Protein AF-A0A3D2UC39-F1 (afdb_monomer)

Radius of gyration: 23.48 Å; Cα contacts (8 Å, |Δi|>4): 170; chains: 1; bounding box: 43×51×60 Å

Solvent-accessible surface area (backbone atoms only — not comparable to full-atom values): 7656 Å² total; per-residue (Å²): 136,84,87,82,89,77,79,84,75,79,83,81,78,81,88,72,82,77,59,76,76,61,55,64,61,58,67,71,71,64,72,98,78,73,83,86,87,74,86,73,73,78,72,70,65,68,90,78,73,69,60,67,48,57,65,63,16,68,43,77,59,98,49,37,42,38,34,10,21,13,49,34,103,86,34,43,18,35,28,37,40,28,41,58,50,100,92,42,73,46,82,60,47,80,45,68,60,97,84,59,37,66,64,64,40,41,19,53,50,56,49,75,55,94,95,46,73,50,100

Structure (mmCIF, N/CA/C/O backbone):
data_AF-A0A3D2UC39-F1
#
_entry.id   AF-A0A3D2UC39-F1
#
loop_
_atom_site.group_PDB
_atom_site.id
_atom_site.type_symbol
_atom_site.label_atom_id
_atom_site.label_alt_id
_atom_site.label_comp_id
_atom_site.label_asym_id
_atom_site.label_entity_id
_atom_site.label_seq_id
_atom_site.pdbx_PDB_ins_code
_atom_site.Cartn_x
_atom_site.Cartn_y
_atom_site.Cartn_z
_atom_site.occupancy
_atom_site.B_iso_or_equiv
_atom_site.auth_seq_id
_atom_site.auth_comp_id
_atom_site.auth_asym_id
_atom_site.auth_atom_id
_atom_site.pdbx_PDB_model_num
ATOM 1 N N . MET A 1 1 ? 25.772 39.608 -25.204 1.00 40.22 1 MET A N 1
ATOM 2 C CA . MET A 1 1 ? 25.986 38.415 -24.356 1.00 40.22 1 MET A CA 1
ATOM 3 C C . MET A 1 1 ? 26.323 38.925 -22.966 1.00 40.22 1 MET A C 1
ATOM 5 O O . MET A 1 1 ? 27.263 39.698 -22.859 1.00 40.22 1 MET A O 1
ATOM 9 N N . LYS A 1 2 ? 25.480 38.658 -21.961 1.00 43.91 2 LYS A N 1
ATOM 10 C CA . LYS A 1 2 ? 25.650 39.173 -20.593 1.00 43.91 2 LYS A CA 1
ATOM 11 C C . LYS A 1 2 ? 26.315 38.094 -19.739 1.00 43.91 2 LYS A C 1
ATOM 13 O O . LYS A 1 2 ? 25.837 36.965 -19.711 1.00 43.91 2 LYS A O 1
ATOM 18 N N . ASP A 1 3 ? 27.423 38.475 -19.123 1.00 39.75 3 ASP A N 1
ATOM 19 C CA . ASP A 1 3 ? 28.202 37.722 -18.144 1.00 39.75 3 ASP A CA 1
ATOM 20 C C . ASP A 1 3 ? 27.374 37.504 -16.859 1.00 39.75 3 ASP A C 1
ATOM 22 O O . ASP A 1 3 ? 26.773 38.447 -16.344 1.00 39.75 3 ASP A O 1
ATOM 26 N N . PHE A 1 4 ? 27.299 36.258 -16.381 1.00 49.31 4 PHE A N 1
ATOM 27 C CA . PHE A 1 4 ? 26.577 35.831 -15.171 1.00 49.31 4 PHE A CA 1
ATOM 28 C C . PHE A 1 4 ? 27.540 35.404 -14.049 1.00 49.31 4 PHE A C 1
ATOM 30 O O . PHE A 1 4 ? 27.220 34.546 -13.228 1.00 49.31 4 PHE A O 1
ATOM 37 N N . SER A 1 5 ? 28.729 35.996 -13.981 1.00 49.16 5 SER A N 1
ATOM 38 C CA . SER A 1 5 ? 29.759 35.600 -13.017 1.00 49.16 5 SER A CA 1
ATOM 39 C C . SER A 1 5 ? 29.753 36.447 -11.740 1.00 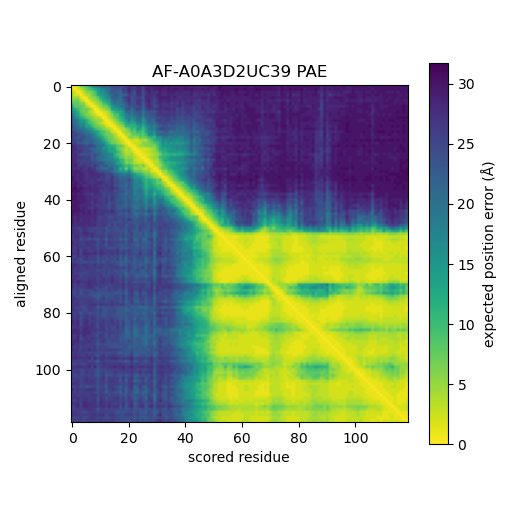49.16 5 SER A C 1
ATOM 41 O O . SER A 1 5 ? 30.796 36.959 -11.352 1.00 49.16 5 SER A O 1
ATOM 43 N N . THR A 1 6 ? 28.614 36.627 -11.054 1.00 50.53 6 THR A N 1
ATOM 44 C CA . THR A 1 6 ? 28.609 37.035 -9.626 1.00 50.53 6 THR A CA 1
ATOM 45 C C . THR A 1 6 ? 27.268 36.723 -8.940 1.00 50.53 6 THR A C 1
ATOM 47 O O . THR A 1 6 ? 26.427 37.597 -8.747 1.00 50.53 6 THR A O 1
ATOM 50 N N . LEU A 1 7 ? 27.045 35.468 -8.543 1.00 43.09 7 LEU A N 1
ATOM 51 C CA . LEU A 1 7 ? 26.010 35.132 -7.556 1.00 43.09 7 LEU A CA 1
ATOM 52 C C . LEU A 1 7 ? 26.656 35.127 -6.167 1.00 43.09 7 LEU A C 1
ATOM 54 O O . LEU A 1 7 ? 27.488 34.278 -5.856 1.00 43.09 7 LEU A O 1
ATOM 58 N N . CYS A 1 8 ? 26.295 36.115 -5.352 1.00 39.03 8 CYS A N 1
ATOM 59 C CA . CYS A 1 8 ? 26.702 36.221 -3.956 1.00 39.03 8 CYS A CA 1
ATOM 60 C C . CYS A 1 8 ? 26.090 35.049 -3.168 1.00 39.03 8 CYS A C 1
ATOM 62 O O . CYS A 1 8 ? 24.873 34.986 -2.994 1.00 39.03 8 CYS A O 1
ATOM 64 N N . LEU A 1 9 ? 26.916 34.091 -2.739 1.00 42.25 9 LEU A N 1
ATOM 65 C CA . LEU A 1 9 ? 26.492 33.017 -1.839 1.00 42.25 9 LEU A CA 1
ATOM 66 C C . LEU A 1 9 ? 26.191 33.616 -0.452 1.00 42.25 9 LEU A C 1
ATOM 68 O O . LEU A 1 9 ? 26.997 34.409 0.041 1.00 42.25 9 LEU A O 1
ATOM 72 N N . PRO A 1 10 ? 25.077 33.254 0.209 1.00 39.12 10 PRO A N 1
ATOM 73 C CA . PRO A 1 10 ? 24.825 33.701 1.573 1.00 39.12 10 PRO A CA 1
ATOM 74 C C . PRO A 1 10 ? 25.886 33.135 2.539 1.00 39.12 10 PRO A C 1
ATOM 76 O O . PRO A 1 10 ? 26.363 32.012 2.342 1.00 39.12 10 PRO A O 1
ATOM 79 N N . PRO A 1 11 ? 26.266 33.884 3.593 1.00 42.97 11 PRO A N 1
ATOM 80 C CA . PRO A 1 11 ? 27.271 33.448 4.555 1.00 42.97 11 PRO A CA 1
ATOM 81 C C . PRO A 1 11 ? 26.825 32.179 5.292 1.00 42.97 11 PRO A C 1
ATOM 83 O O . PRO A 1 11 ? 25.678 32.054 5.722 1.00 42.97 11 PRO A O 1
ATOM 86 N N . ALA A 1 12 ? 27.758 31.238 5.447 1.00 42.97 12 ALA A N 1
ATOM 87 C CA . ALA A 1 12 ? 27.536 29.981 6.147 1.00 42.97 12 ALA A CA 1
ATOM 88 C C . ALA A 1 12 ? 27.103 30.229 7.602 1.00 42.97 12 ALA A C 1
ATOM 90 O O . ALA A 1 12 ? 27.793 30.914 8.359 1.00 42.97 12 ALA A O 1
ATOM 91 N N . LEU A 1 13 ? 25.973 29.640 8.003 1.00 41.84 13 LEU A N 1
ATOM 92 C CA . LEU A 1 13 ? 25.528 29.650 9.396 1.00 41.84 13 LEU A CA 1
ATOM 93 C C . LEU A 1 13 ? 26.570 28.937 10.283 1.00 41.84 13 LEU A C 1
ATOM 95 O O . LEU A 1 13 ? 27.069 27.871 9.903 1.00 41.84 13 LEU A O 1
ATOM 99 N N . PRO A 1 14 ? 26.905 29.483 11.467 1.00 36.84 14 PRO A N 1
ATOM 100 C CA . PRO A 1 14 ? 27.855 28.850 12.370 1.00 36.84 14 PRO A CA 1
ATOM 101 C C . PRO A 1 14 ? 27.305 27.501 12.844 1.00 36.84 14 PRO A C 1
ATOM 103 O O . PRO A 1 14 ? 26.203 27.414 13.385 1.00 36.84 14 PRO A O 1
ATOM 106 N N . LYS A 1 15 ? 28.097 26.437 12.672 1.00 46.06 15 LYS A N 1
ATOM 107 C CA . LYS A 1 15 ? 27.793 25.099 13.192 1.00 46.06 15 LYS A CA 1
ATOM 108 C C . LYS A 1 15 ? 27.947 25.096 14.717 1.00 46.06 15 LYS A C 1
ATOM 110 O O . LYS A 1 15 ? 28.987 24.708 15.239 1.00 46.06 15 LYS A O 1
ATOM 115 N N . ARG A 1 16 ? 26.928 25.556 15.446 1.00 44.28 16 ARG A N 1
ATOM 116 C CA . ARG A 1 16 ? 26.792 25.260 16.878 1.00 44.28 16 ARG A CA 1
ATOM 117 C C . ARG A 1 16 ? 26.117 23.902 17.014 1.00 44.28 16 ARG A C 1
ATOM 119 O O . ARG A 1 16 ? 24.907 23.788 16.852 1.00 44.28 16 ARG A O 1
ATOM 126 N N . THR A 1 17 ? 26.913 22.880 17.299 1.00 45.16 17 THR A N 1
ATOM 127 C CA . THR A 1 17 ? 26.419 21.582 17.760 1.00 45.16 17 THR A CA 1
ATOM 128 C C . THR A 1 17 ? 25.700 21.808 19.090 1.00 45.16 17 THR A C 1
ATOM 130 O O . THR A 1 17 ? 26.333 22.122 20.098 1.00 45.16 17 THR A O 1
ATOM 133 N N . LEU A 1 18 ? 24.369 21.746 19.084 1.00 37.59 18 LEU A N 1
ATOM 134 C CA . LEU A 1 18 ? 23.562 21.854 20.295 1.00 37.59 18 LEU A CA 1
ATOM 135 C C . LEU A 1 18 ? 23.646 20.520 21.043 1.00 37.59 18 LEU A C 1
ATOM 137 O O . LEU A 1 18 ? 22.933 19.572 20.730 1.00 37.59 18 LEU A O 1
ATOM 141 N N . GLU A 1 19 ? 24.537 20.439 22.027 1.00 41.34 19 GLU A N 1
ATOM 142 C CA . GLU A 1 19 ? 24.549 19.334 22.985 1.00 41.34 19 GLU A CA 1
ATOM 143 C C . GLU A 1 19 ? 23.238 19.349 23.788 1.00 41.34 19 GLU A C 1
ATOM 145 O O . GLU A 1 19 ? 22.948 20.291 24.531 1.00 41.34 19 GLU A O 1
ATOM 150 N N . MET A 1 20 ? 22.447 18.278 23.661 1.00 45.16 20 MET A N 1
ATOM 151 C CA . MET A 1 20 ? 21.091 18.128 24.222 1.00 45.16 20 MET A CA 1
ATOM 152 C C . MET A 1 20 ? 21.025 18.300 25.754 1.00 45.16 20 MET A C 1
ATOM 154 O O . MET A 1 20 ? 19.960 18.519 26.326 1.00 45.16 20 MET A O 1
ATOM 158 N N . LYS A 1 21 ? 22.177 18.235 26.431 1.00 46.47 21 LYS A N 1
ATOM 159 C CA . LYS A 1 21 ? 22.323 18.391 27.884 1.00 46.47 21 LYS A CA 1
ATOM 160 C C . LYS A 1 21 ? 22.241 19.849 28.354 1.00 46.47 21 LYS A C 1
ATOM 162 O O . LYS A 1 21 ? 21.779 20.081 29.467 1.00 46.47 21 LYS A O 1
ATOM 167 N N . ASN A 1 22 ? 22.601 20.820 27.510 1.00 45.16 22 ASN A N 1
ATOM 168 C CA . ASN A 1 22 ? 22.537 22.249 27.856 1.00 45.16 22 ASN A CA 1
ATOM 169 C C . ASN A 1 22 ? 21.154 22.872 27.608 1.00 45.16 22 ASN A C 1
ATOM 171 O O . ASN A 1 22 ? 20.868 23.963 28.096 1.00 45.16 22 ASN A O 1
ATOM 175 N N . LEU A 1 23 ? 20.267 22.170 26.897 1.00 47.09 23 LEU A N 1
ATOM 176 C CA . LEU A 1 23 ? 18.921 22.662 26.597 1.00 47.09 23 LEU A CA 1
ATOM 177 C C . LEU A 1 23 ? 18.038 22.719 27.858 1.00 47.09 23 LEU A C 1
ATOM 179 O O . LEU A 1 23 ? 17.277 23.660 28.063 1.00 47.09 23 LEU A O 1
ATOM 183 N N . PHE A 1 24 ? 18.173 21.729 28.746 1.00 51.94 24 PHE A N 1
ATOM 184 C CA . PHE A 1 24 ? 17.363 21.631 29.965 1.00 51.94 24 PHE A CA 1
ATOM 185 C C . PHE A 1 24 ? 17.768 22.632 31.054 1.00 51.94 24 PHE A C 1
ATOM 187 O O . PHE A 1 24 ? 16.942 22.970 31.904 1.00 51.94 24 PHE A O 1
ATOM 194 N N . SER A 1 25 ? 19.020 23.104 31.057 1.00 46.53 25 SER A N 1
ATOM 195 C CA . SER A 1 25 ? 19.480 24.124 32.007 1.00 46.53 25 SER A CA 1
ATOM 196 C C . SER A 1 25 ? 18.960 25.515 31.660 1.00 46.53 25 SER A C 1
ATOM 198 O O . SER A 1 25 ? 18.609 26.257 32.573 1.00 46.53 25 SER A O 1
ATOM 200 N N . GLU A 1 26 ? 18.831 25.850 30.373 1.00 44.28 26 GLU A N 1
ATOM 201 C CA . GLU A 1 26 ? 18.294 27.152 29.956 1.00 44.28 26 GLU A CA 1
ATOM 202 C C . GLU A 1 26 ? 16.779 27.261 30.187 1.00 44.28 26 GLU A C 1
ATOM 204 O O . GLU A 1 26 ? 16.297 28.310 30.609 1.00 44.28 26 GLU A O 1
ATOM 209 N N . LEU A 1 27 ? 16.032 26.156 30.059 1.00 47.56 27 LEU A N 1
ATOM 210 C CA . LEU A 1 27 ? 14.588 26.120 30.336 1.00 47.56 27 LEU A CA 1
ATOM 211 C C . LEU A 1 27 ? 14.220 26.422 31.800 1.00 47.56 27 LEU A C 1
ATOM 213 O O . LEU A 1 27 ? 13.114 26.884 32.075 1.00 47.56 27 LEU A O 1
ATOM 217 N N . LYS A 1 28 ? 15.131 26.188 32.752 1.00 48.09 28 LYS A N 1
ATOM 218 C CA . LYS A 1 28 ? 14.881 26.434 34.185 1.00 48.09 28 LYS A CA 1
ATOM 219 C C . LYS A 1 28 ? 14.999 27.909 34.584 1.00 48.09 28 LYS A C 1
ATOM 221 O O . LYS A 1 28 ? 14.520 28.269 35.657 1.00 48.09 28 LYS A O 1
ATOM 226 N N . SER A 1 29 ? 15.613 28.746 33.745 1.00 51.56 29 SER A N 1
ATOM 227 C CA . SER A 1 29 ? 15.876 30.162 34.036 1.00 51.56 29 SER A CA 1
ATOM 228 C C . SER A 1 29 ? 14.765 31.122 33.600 1.00 51.56 29 SER A C 1
ATOM 230 O O . SER A 1 29 ? 14.873 32.318 33.867 1.00 51.56 29 SER A O 1
ATOM 232 N N . TYR A 1 30 ? 13.687 30.645 32.971 1.00 49.12 30 TYR A N 1
ATOM 233 C CA . TYR A 1 30 ? 12.584 31.515 32.560 1.00 49.12 30 TYR A CA 1
ATOM 234 C C . TYR A 1 30 ? 11.625 31.788 33.739 1.00 49.12 30 TYR A C 1
ATOM 236 O O . TYR A 1 30 ? 11.014 30.853 34.267 1.00 49.12 30 TYR A O 1
ATOM 244 N N . PRO A 1 31 ? 11.484 33.050 34.199 1.00 41.25 31 PRO A N 1
ATOM 245 C CA . PRO A 1 31 ? 10.630 33.389 35.332 1.00 41.25 31 PRO A CA 1
ATOM 246 C C . PRO A 1 31 ? 9.149 33.150 35.003 1.00 41.25 31 PRO A C 1
ATOM 248 O O . PRO A 1 31 ? 8.687 33.395 33.892 1.00 41.25 31 PRO A O 1
ATOM 251 N N . ARG A 1 32 ? 8.409 32.678 36.012 1.00 50.31 32 ARG A N 1
ATOM 252 C CA . ARG A 1 32 ? 7.046 32.100 35.991 1.00 50.31 32 ARG A CA 1
ATOM 253 C C . ARG A 1 32 ? 5.894 33.030 35.536 1.00 50.31 32 ARG A C 1
ATOM 255 O O . ARG A 1 32 ? 4.760 32.816 35.949 1.00 50.31 32 ARG A O 1
ATOM 262 N N . ALA A 1 33 ? 6.143 34.057 34.724 1.00 41.53 33 ALA A N 1
ATOM 263 C CA . ALA A 1 33 ? 5.180 35.126 34.432 1.00 41.53 33 ALA A CA 1
ATOM 264 C C . ALA A 1 33 ? 4.949 35.422 32.933 1.00 41.53 33 ALA A C 1
ATOM 266 O O . ALA A 1 33 ? 4.456 36.491 32.592 1.00 41.53 33 ALA A O 1
ATOM 267 N N . LEU A 1 34 ? 5.244 34.477 32.035 1.00 45.66 34 LEU A N 1
ATOM 268 C CA . LEU A 1 34 ? 4.736 34.483 30.656 1.00 45.66 34 LEU A CA 1
ATOM 269 C C . LEU A 1 34 ? 4.014 33.159 30.404 1.00 45.66 34 LEU A C 1
ATOM 271 O O . LEU A 1 34 ? 4.593 32.166 29.970 1.00 45.66 34 LEU A O 1
ATOM 275 N N . GLY A 1 35 ? 2.736 33.141 30.777 1.00 43.12 35 GLY A N 1
ATOM 276 C CA . GLY A 1 35 ? 1.838 32.024 30.530 1.00 43.12 35 GLY A CA 1
ATOM 277 C C . GLY A 1 35 ? 1.664 31.781 29.031 1.00 43.12 35 GLY A C 1
ATOM 278 O O . GLY A 1 35 ? 1.231 32.663 28.301 1.00 43.12 35 GLY A O 1
ATOM 279 N N . ILE A 1 36 ? 1.986 30.555 28.618 1.00 47.88 36 ILE A N 1
ATOM 280 C CA . ILE A 1 36 ? 1.449 29.857 27.443 1.00 47.88 36 ILE A CA 1
ATOM 281 C C . ILE A 1 36 ? 1.597 30.626 26.116 1.00 47.88 36 ILE A C 1
ATOM 283 O O . ILE A 1 36 ? 0.623 31.012 25.480 1.00 47.88 36 ILE A O 1
ATOM 287 N N . SER A 1 37 ? 2.832 30.763 25.634 1.00 53.44 37 SER A N 1
ATOM 288 C CA . SER A 1 37 ? 3.094 30.935 24.200 1.00 53.44 37 SER A CA 1
ATOM 289 C C . SER A 1 37 ? 4.202 29.979 23.776 1.00 53.44 37 SER A C 1
ATOM 291 O O . SER A 1 37 ? 5.373 30.340 23.755 1.00 53.44 37 SER A O 1
ATOM 293 N N . ALA A 1 38 ? 3.813 28.717 23.582 1.00 45.06 38 ALA A N 1
ATOM 294 C CA . ALA A 1 38 ? 4.469 27.697 22.757 1.00 45.06 38 ALA A CA 1
ATOM 295 C C . ALA A 1 38 ? 3.811 26.332 23.030 1.00 45.06 38 ALA A C 1
ATOM 297 O O . ALA A 1 38 ? 4.477 25.365 23.388 1.00 45.06 38 ALA A O 1
ATOM 298 N N . ILE A 1 39 ? 2.493 26.215 22.827 1.00 48.00 39 ILE A N 1
ATOM 299 C CA . ILE A 1 39 ? 1.995 24.935 22.314 1.00 48.00 39 ILE A CA 1
ATOM 300 C C . ILE A 1 39 ? 2.337 24.975 20.827 1.00 48.00 39 ILE A C 1
ATOM 302 O O . ILE A 1 39 ? 1.528 25.347 19.982 1.00 48.00 39 ILE A O 1
ATOM 306 N N . ALA A 1 40 ? 3.596 24.669 20.521 1.00 43.97 40 ALA A N 1
ATOM 307 C CA . ALA A 1 40 ? 3.940 24.149 19.217 1.00 43.97 40 ALA A CA 1
ATOM 308 C C . ALA A 1 40 ? 3.231 22.794 19.136 1.00 43.97 40 ALA A C 1
ATOM 310 O O . ALA A 1 40 ? 3.771 21.773 19.556 1.00 43.97 40 ALA A O 1
ATOM 311 N N . LEU A 1 41 ? 1.970 22.802 18.691 1.00 42.50 41 LEU A N 1
ATOM 312 C CA . LEU A 1 41 ? 1.340 21.606 18.157 1.00 42.50 41 LEU A CA 1
ATOM 313 C C . LEU A 1 41 ? 2.270 21.161 17.039 1.00 42.50 41 LEU A C 1
ATOM 315 O O . LEU A 1 41 ? 2.360 21.809 15.997 1.00 42.50 41 LEU A O 1
ATOM 319 N N . ILE A 1 42 ? 3.022 20.102 17.314 1.00 49.94 42 ILE A N 1
ATOM 320 C CA . ILE A 1 42 ? 3.785 19.358 16.332 1.00 49.94 42 ILE A CA 1
ATOM 321 C C . ILE A 1 42 ? 2.739 18.743 15.396 1.00 49.94 42 ILE A C 1
ATOM 323 O O . ILE A 1 42 ? 2.433 17.561 15.463 1.00 49.94 42 ILE A O 1
ATOM 327 N N . PHE A 1 43 ? 2.171 19.544 14.497 1.00 48.00 43 PHE A N 1
ATOM 328 C CA . PHE A 1 43 ? 1.941 19.043 13.161 1.00 48.00 43 PHE A CA 1
ATOM 329 C C . PHE A 1 43 ? 3.346 18.919 12.595 1.00 48.00 43 PHE A C 1
ATOM 331 O O . PHE A 1 43 ? 3.871 19.846 11.980 1.00 48.00 43 PHE A O 1
ATOM 338 N N . ALA A 1 44 ? 3.997 17.788 12.871 1.00 41.44 44 ALA A N 1
ATOM 339 C CA . ALA A 1 44 ? 4.959 17.287 11.921 1.00 41.44 44 ALA A CA 1
ATOM 340 C C . ALA A 1 44 ? 4.144 17.169 10.635 1.00 41.44 44 ALA A C 1
ATOM 342 O O . ALA A 1 44 ? 3.406 16.207 10.446 1.00 41.44 44 ALA A O 1
ATOM 343 N N . THR A 1 45 ? 4.173 18.199 9.789 1.00 48.03 45 THR A N 1
ATOM 344 C CA . THR A 1 45 ? 3.906 17.963 8.384 1.00 48.03 45 THR A CA 1
ATOM 345 C C . THR A 1 45 ? 4.890 16.855 8.049 1.00 48.03 45 THR A C 1
ATOM 347 O O . THR A 1 45 ? 6.085 17.029 8.322 1.00 48.03 45 THR A O 1
ATOM 350 N N . PRO A 1 46 ? 4.454 15.667 7.602 1.00 51.28 46 PRO A N 1
ATOM 351 C CA . PRO A 1 46 ? 5.429 14.718 7.121 1.00 51.28 46 PRO A CA 1
ATOM 352 C C . PRO A 1 46 ? 6.023 15.362 5.866 1.00 51.28 46 PRO A C 1
ATOM 354 O O . PRO A 1 46 ? 5.498 15.230 4.766 1.00 51.28 46 PRO A O 1
ATOM 357 N N . LEU A 1 47 ? 7.109 16.121 6.043 1.00 46.12 47 LEU A N 1
ATOM 358 C CA . LEU A 1 47 ? 7.817 16.874 5.007 1.00 46.12 47 LEU A CA 1
ATOM 359 C C . LEU A 1 47 ? 8.575 15.926 4.055 1.00 46.12 47 LEU A C 1
ATOM 361 O O . LEU A 1 47 ? 9.418 16.351 3.276 1.00 46.12 47 LEU A 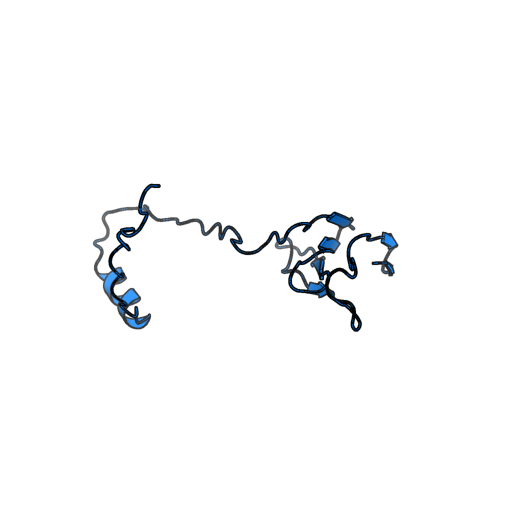O 1
ATOM 365 N N . THR A 1 48 ? 8.270 14.630 4.115 1.00 51.53 48 THR A N 1
ATOM 366 C CA . THR A 1 48 ? 8.878 13.559 3.328 1.00 51.53 48 THR A CA 1
ATOM 367 C C . THR A 1 48 ? 7.862 12.594 2.704 1.00 51.53 48 THR A C 1
ATOM 369 O O . THR A 1 48 ? 8.288 11.670 2.024 1.00 51.53 48 THR A O 1
ATOM 372 N N . ALA A 1 49 ? 6.543 12.760 2.892 1.00 45.69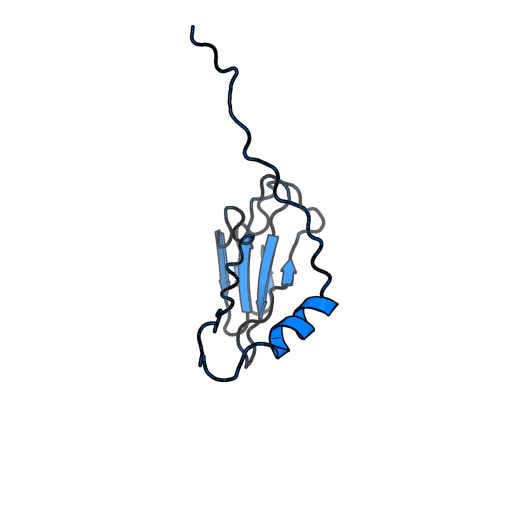 49 ALA A N 1
ATOM 373 C CA . ALA A 1 49 ? 5.575 11.704 2.557 1.00 45.69 49 ALA A CA 1
ATOM 374 C C . ALA A 1 49 ? 4.397 12.176 1.696 1.00 45.69 49 ALA A C 1
ATOM 376 O O . ALA A 1 49 ? 3.257 12.139 2.139 1.00 45.69 49 ALA A O 1
ATOM 377 N N . GLN A 1 50 ? 4.674 12.592 0.463 1.00 52.38 50 GLN A N 1
ATOM 378 C CA . GLN A 1 50 ? 3.944 12.102 -0.711 1.00 52.38 50 GLN A CA 1
ATOM 379 C C . GLN A 1 50 ? 4.961 12.113 -1.853 1.00 52.38 50 GLN A C 1
ATOM 381 O O . GLN A 1 50 ? 5.032 13.066 -2.628 1.00 52.38 50 GLN A O 1
ATOM 386 N N . GLU A 1 51 ? 5.799 11.073 -1.928 1.00 60.34 51 GLU A N 1
ATOM 387 C CA . GLU A 1 51 ? 6.416 10.731 -3.213 1.00 60.34 51 GLU A CA 1
ATOM 388 C C . GLU A 1 51 ? 5.287 10.724 -4.266 1.00 60.34 51 GLU A C 1
ATOM 390 O O . GLU A 1 51 ? 4.153 10.331 -3.948 1.00 60.34 51 GLU A O 1
ATOM 395 N N . PRO A 1 52 ? 5.527 11.232 -5.484 1.00 70.38 52 PRO A N 1
ATOM 396 C CA . PRO A 1 52 ? 4.485 11.349 -6.494 1.00 70.38 52 PRO A 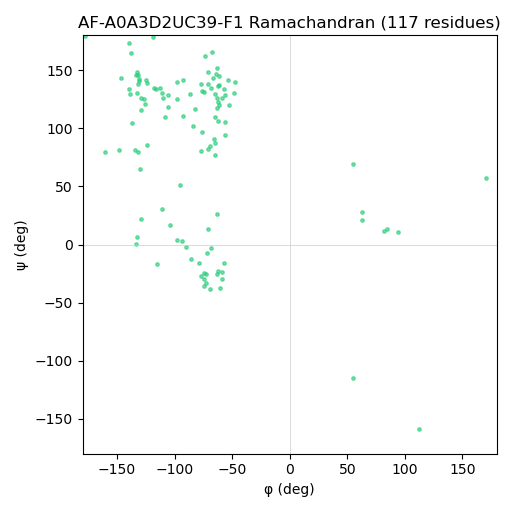CA 1
ATOM 397 C C . PRO A 1 52 ? 3.724 10.022 -6.614 1.00 70.38 52 PRO A C 1
ATOM 399 O O . PRO A 1 52 ? 4.334 8.970 -6.769 1.00 70.38 52 PRO A O 1
ATOM 402 N N . ASN A 1 53 ? 2.388 10.081 -6.570 1.00 82.81 53 ASN A N 1
ATOM 403 C CA . ASN A 1 53 ? 1.463 8.938 -6.656 1.00 82.81 53 ASN A CA 1
ATOM 404 C C . ASN A 1 53 ? 1.151 8.166 -5.358 1.00 82.81 53 ASN A C 1
ATOM 406 O O . ASN A 1 53 ? 0.526 7.110 -5.455 1.00 82.81 53 ASN A O 1
ATOM 410 N N . PHE A 1 54 ? 1.477 8.664 -4.161 1.00 89.50 54 PHE A N 1
ATOM 411 C CA . PHE A 1 54 ? 0.813 8.149 -2.952 1.00 89.50 54 PHE A CA 1
ATOM 412 C C . PHE A 1 54 ? -0.711 8.319 -3.074 1.00 89.50 54 PHE A C 1
ATOM 414 O O . PHE A 1 54 ? -1.189 9.375 -3.491 1.00 89.50 54 PHE A O 1
ATOM 421 N N . GLY A 1 55 ? -1.488 7.286 -2.742 1.00 92.12 55 GLY A N 1
ATOM 422 C CA . GLY A 1 55 ? -2.945 7.331 -2.916 1.00 92.12 55 GLY A CA 1
ATOM 423 C C . GLY A 1 55 ? -3.416 7.024 -4.336 1.00 92.12 55 GLY A C 1
ATOM 424 O O . GLY A 1 55 ? -4.587 7.238 -4.640 1.00 92.12 55 GLY A O 1
ATOM 425 N N . ARG A 1 56 ? -2.541 6.516 -5.217 1.00 92.88 56 ARG A N 1
ATOM 426 C CA . ARG A 1 56 ? -2.920 6.125 -6.587 1.00 92.88 56 ARG A CA 1
ATOM 427 C C . ARG A 1 56 ? -3.982 5.029 -6.608 1.00 92.88 56 ARG A C 1
ATOM 429 O O . ARG A 1 56 ? -4.850 5.044 -7.476 1.00 92.88 56 ARG A O 1
ATOM 436 N N . ALA A 1 57 ? -3.884 4.098 -5.667 1.00 94.81 57 ALA A N 1
ATOM 437 C CA . ALA A 1 57 ? -4.872 3.068 -5.397 1.00 94.81 57 ALA A CA 1
ATOM 438 C C . ALA A 1 57 ? -5.167 3.055 -3.898 1.00 94.81 57 ALA A C 1
ATOM 440 O O . ALA A 1 57 ? -4.262 3.260 -3.086 1.00 94.81 57 ALA A O 1
ATOM 441 N N . VAL A 1 58 ? -6.428 2.826 -3.539 1.00 95.75 58 VAL A N 1
ATOM 442 C CA . VAL A 1 58 ? -6.870 2.726 -2.147 1.00 95.75 58 VAL A CA 1
ATOM 443 C C . VAL A 1 58 ? -7.880 1.590 -2.036 1.00 95.75 58 VAL A C 1
ATOM 445 O O . VAL A 1 58 ? -8.801 1.507 -2.847 1.00 95.75 58 VAL A O 1
ATOM 448 N N . ALA A 1 59 ? -7.720 0.742 -1.025 1.00 96.19 59 ALA A N 1
ATOM 449 C CA . ALA A 1 59 ? -8.697 -0.266 -0.625 1.00 96.19 59 ALA A CA 1
ATOM 450 C C . ALA A 1 59 ? -8.877 -0.218 0.896 1.00 96.19 59 ALA A C 1
ATOM 452 O O . ALA A 1 59 ? -7.932 0.091 1.622 1.00 96.19 59 ALA A O 1
ATOM 453 N N . MET A 1 60 ? -10.088 -0.485 1.388 1.00 94.19 60 MET A N 1
ATOM 454 C CA . MET A 1 60 ? -10.407 -0.303 2.804 1.00 94.19 60 MET A CA 1
ATOM 455 C C . MET A 1 60 ? -11.418 -1.334 3.316 1.00 94.19 60 MET A C 1
ATOM 457 O O . MET A 1 60 ? -12.377 -1.676 2.626 1.00 94.19 60 MET A O 1
ATOM 461 N N . THR A 1 61 ? -11.221 -1.767 4.560 1.00 91.88 61 THR A N 1
ATOM 462 C CA . THR A 1 61 ? -12.181 -2.486 5.413 1.00 91.88 61 THR A CA 1
ATOM 463 C C . THR A 1 61 ? -12.457 -1.644 6.671 1.00 91.88 61 THR A C 1
ATOM 465 O O . THR A 1 61 ? -11.856 -0.584 6.852 1.00 91.88 61 THR A O 1
ATOM 468 N N . PRO A 1 62 ? -13.333 -2.082 7.594 1.00 91.06 62 PRO A N 1
ATOM 469 C CA . PRO A 1 62 ? -13.488 -1.407 8.884 1.00 91.06 62 PRO A CA 1
ATOM 470 C C . PRO A 1 62 ? -12.200 -1.336 9.719 1.00 91.06 62 PRO A C 1
ATOM 472 O O . PRO A 1 62 ? -12.095 -0.477 10.592 1.00 91.06 62 PRO A O 1
ATOM 475 N N . THR A 1 63 ? -11.247 -2.243 9.486 1.00 93.31 63 THR A N 1
ATOM 476 C CA . THR A 1 63 ? -10.019 -2.366 10.281 1.00 93.31 63 THR A CA 1
ATOM 477 C C . THR A 1 63 ? -8.751 -2.057 9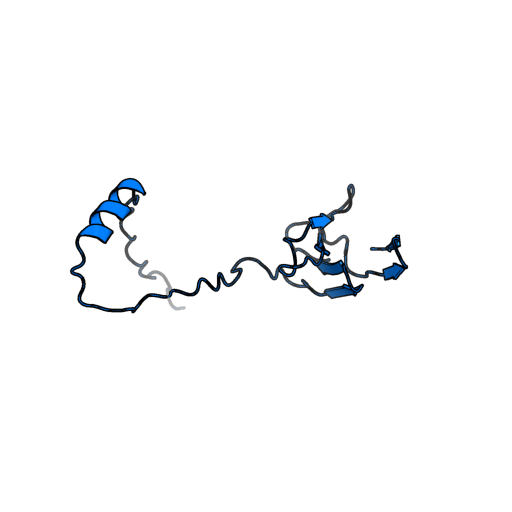.509 1.00 93.31 63 THR A C 1
ATOM 479 O O . THR A 1 63 ? -7.737 -1.799 10.146 1.00 93.31 63 THR A O 1
ATOM 482 N N . ASP A 1 64 ? -8.787 -2.050 8.180 1.00 94.31 64 ASP A N 1
ATOM 483 C CA . ASP A 1 64 ? -7.592 -1.963 7.347 1.00 94.31 64 ASP A CA 1
ATOM 484 C C . ASP A 1 64 ? -7.755 -0.897 6.270 1.00 94.31 64 ASP A C 1
ATOM 486 O O . ASP A 1 64 ? -8.804 -0.780 5.638 1.00 94.31 64 ASP A O 1
ATOM 490 N N . LEU A 1 65 ? -6.697 -0.128 6.046 1.00 95.44 65 LEU A N 1
ATOM 491 C CA . LEU A 1 65 ? -6.602 0.867 4.987 1.00 95.44 65 LEU A CA 1
ATOM 492 C C . LEU A 1 65 ? -5.308 0.620 4.223 1.00 95.44 65 LEU A C 1
ATOM 494 O O . LEU A 1 65 ? -4.214 0.747 4.766 1.00 95.44 65 LEU A O 1
ATOM 498 N N . ILE A 1 66 ? -5.447 0.270 2.952 1.00 96.81 66 ILE A N 1
ATOM 499 C CA . ILE A 1 66 ? -4.335 -0.054 2.070 1.00 96.81 66 ILE A CA 1
ATOM 500 C C . ILE A 1 66 ? -4.200 1.062 1.043 1.00 96.81 66 ILE A C 1
ATOM 502 O O . ILE A 1 66 ? -5.167 1.398 0.358 1.00 96.81 66 ILE A O 1
ATOM 506 N N . ILE A 1 67 ? -3.006 1.638 0.933 1.00 96.00 67 ILE A N 1
ATOM 507 C CA . ILE A 1 67 ? -2.714 2.760 0.043 1.00 96.00 67 ILE A CA 1
ATOM 508 C C . ILE A 1 67 ? -1.515 2.424 -0.839 1.00 96.00 67 ILE A C 1
ATOM 510 O O . ILE A 1 67 ? -0.439 2.100 -0.347 1.00 96.00 67 ILE A O 1
ATOM 514 N N . GLY A 1 68 ? -1.693 2.531 -2.150 1.00 93.81 68 GLY A N 1
ATOM 515 C CA . GLY A 1 68 ? -0.658 2.268 -3.141 1.00 93.81 68 GLY A CA 1
ATOM 516 C C . GLY A 1 68 ? 0.127 3.511 -3.555 1.00 93.81 68 GLY A C 1
ATOM 517 O O . GLY A 1 68 ? -0.444 4.593 -3.731 1.00 93.81 68 GLY A O 1
ATOM 518 N N . GLN A 1 69 ? 1.432 3.324 -3.754 1.00 91.94 69 GLN A N 1
ATOM 519 C CA . GLN A 1 69 ? 2.380 4.288 -4.311 1.00 91.94 69 GLN A CA 1
ATOM 520 C C . GLN A 1 69 ? 3.263 3.587 -5.364 1.00 91.94 69 GLN A C 1
ATOM 522 O O . GLN A 1 69 ? 4.391 3.193 -5.068 1.00 91.94 69 GLN A O 1
ATOM 527 N N . PRO A 1 70 ? 2.768 3.416 -6.601 1.00 88.75 70 PRO A N 1
ATOM 528 C CA . PRO A 1 70 ? 3.413 2.562 -7.600 1.00 88.75 70 PRO A CA 1
ATOM 529 C C . PRO A 1 70 ? 4.698 3.081 -8.216 1.00 88.75 70 PRO A C 1
ATOM 531 O O . PRO A 1 70 ? 5.494 2.298 -8.723 1.00 88.75 70 PRO A O 1
ATOM 534 N N . VAL A 1 71 ? 4.889 4.398 -8.239 1.00 77.56 71 VAL A N 1
ATOM 535 C CA . VAL A 1 71 ? 5.952 4.996 -9.042 1.00 77.56 71 VAL A CA 1
ATOM 536 C C . VAL A 1 71 ? 6.821 5.871 -8.175 1.00 77.56 71 VAL A C 1
ATOM 538 O O . VAL A 1 71 ? 6.383 6.875 -7.625 1.00 77.56 71 VAL A O 1
ATOM 541 N N . ASN A 1 72 ? 8.088 5.501 -8.151 1.00 68.19 72 ASN A N 1
ATOM 542 C CA . ASN A 1 72 ? 9.173 6.239 -7.556 1.00 68.19 72 ASN A CA 1
ATOM 543 C C . ASN A 1 72 ? 10.273 6.336 -8.632 1.00 68.19 72 ASN A C 1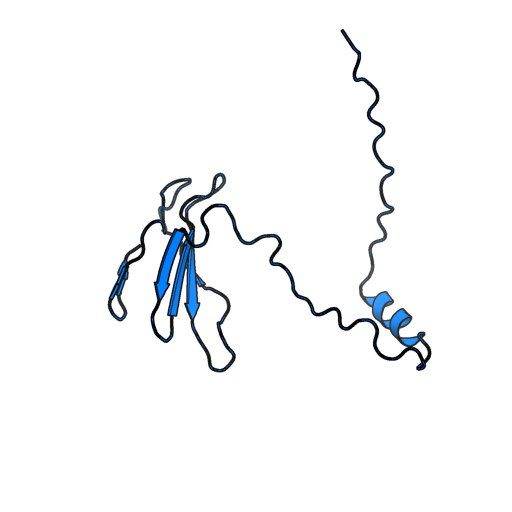
ATOM 545 O O . ASN A 1 72 ? 10.705 5.333 -9.202 1.00 68.19 72 ASN A O 1
ATOM 549 N N . TRP A 1 73 ? 10.744 7.546 -8.952 1.00 70.81 73 TRP A N 1
ATOM 550 C CA . TRP A 1 73 ? 11.833 7.732 -9.930 1.00 70.81 73 TRP A CA 1
ATOM 551 C C . TRP A 1 73 ? 13.189 7.209 -9.449 1.00 70.81 73 TRP A C 1
ATOM 553 O O . TRP A 1 73 ? 14.153 7.235 -10.209 1.00 70.81 73 TRP A O 1
ATOM 563 N N . TYR A 1 74 ? 13.271 6.716 -8.230 1.00 73.62 74 TYR A N 1
ATOM 564 C CA . TYR A 1 74 ? 14.470 6.317 -7.512 1.00 73.62 74 TYR A CA 1
ATOM 565 C C . TYR A 1 74 ? 14.322 4.933 -6.852 1.00 73.62 74 TYR A C 1
ATOM 567 O O . TYR A 1 74 ? 15.233 4.509 -6.147 1.00 73.62 74 TYR A O 1
ATOM 575 N N . GLY A 1 75 ? 13.224 4.203 -7.090 1.00 79.50 75 GLY A N 1
ATOM 576 C CA . GLY A 1 75 ? 12.978 2.918 -6.436 1.00 79.50 75 GLY A CA 1
ATOM 577 C C . GLY A 1 75 ? 11.692 2.214 -6.881 1.00 79.50 75 GLY A C 1
ATOM 578 O O . GLY A 1 75 ? 10.985 2.723 -7.754 1.00 79.50 75 GLY A O 1
ATOM 579 N N . PRO A 1 76 ? 11.424 1.024 -6.321 1.00 85.94 76 PRO A N 1
ATOM 580 C CA . PRO A 1 76 ? 10.212 0.263 -6.600 1.00 85.94 76 PRO A CA 1
ATOM 581 C C . PRO A 1 76 ? 8.955 0.947 -6.061 1.00 85.94 76 PRO A C 1
ATOM 583 O O . PRO A 1 76 ? 9.037 1.872 -5.241 1.00 85.94 76 PRO A O 1
ATOM 586 N N . GLY A 1 77 ? 7.798 0.473 -6.522 1.00 89.38 77 GLY A N 1
ATOM 587 C CA . GLY A 1 77 ? 6.525 0.810 -5.904 1.00 89.38 77 GLY A CA 1
ATOM 588 C C . GLY A 1 77 ? 6.428 0.301 -4.461 1.00 89.38 77 GLY A C 1
ATOM 589 O O . GLY A 1 77 ? 7.041 -0.702 -4.086 1.00 89.38 77 GLY A O 1
ATOM 590 N N . THR A 1 78 ? 5.638 0.998 -3.648 1.00 90.50 78 THR A N 1
ATOM 591 C CA . THR A 1 78 ? 5.396 0.657 -2.240 1.00 90.50 78 THR A CA 1
ATOM 592 C C . THR A 1 78 ? 3.901 0.668 -1.959 1.00 90.50 78 THR A C 1
ATOM 594 O O . THR A 1 78 ? 3.179 1.556 -2.415 1.00 90.50 78 THR A O 1
ATOM 597 N N . VAL A 1 79 ? 3.431 -0.284 -1.156 1.00 93.69 79 VAL A N 1
ATOM 598 C CA . VAL A 1 79 ? 2.073 -0.275 -0.603 1.00 93.69 79 VAL A CA 1
ATOM 599 C C . VAL A 1 79 ? 2.135 -0.075 0.908 1.00 93.69 79 VAL A C 1
ATOM 601 O O . VAL A 1 79 ? 2.943 -0.688 1.598 1.00 93.69 79 VAL A O 1
ATOM 604 N N . TYR A 1 80 ? 1.279 0.800 1.419 1.00 94.69 80 TYR A N 1
ATOM 605 C CA . TYR A 1 80 ? 1.169 1.160 2.824 1.00 94.69 80 TYR A CA 1
ATOM 606 C C . TYR A 1 80 ? -0.086 0.504 3.393 1.00 94.69 80 TYR A C 1
ATOM 608 O O . TYR A 1 80 ? -1.189 0.796 2.937 1.00 94.69 80 TYR A O 1
ATOM 616 N N . ALA A 1 81 ? 0.076 -0.371 4.380 1.00 95.56 81 ALA A N 1
ATOM 617 C CA . ALA A 1 81 ? -1.019 -1.049 5.060 1.00 95.56 81 ALA A CA 1
ATOM 618 C C . ALA A 1 81 ? -1.174 -0.495 6.479 1.00 95.56 81 ALA A C 1
ATOM 620 O O . ALA A 1 81 ? -0.329 -0.719 7.345 1.00 95.56 81 ALA A O 1
ATOM 621 N N . TYR A 1 82 ? -2.252 0.243 6.706 1.00 95.56 82 TYR A N 1
ATOM 622 C CA . TYR A 1 82 ? -2.630 0.777 8.006 1.00 95.56 82 TYR A CA 1
ATOM 623 C C . TYR A 1 82 ? -3.667 -0.134 8.651 1.00 95.56 82 TYR A C 1
ATOM 625 O O . TYR A 1 82 ? -4.617 -0.553 7.992 1.00 95.56 82 TYR A O 1
ATOM 633 N N . SER A 1 83 ? -3.535 -0.352 9.957 1.00 95.19 83 SER A N 1
ATOM 634 C CA . SER A 1 83 ? -4.555 -1.033 10.753 1.00 95.19 83 SER A CA 1
ATOM 635 C C . SER A 1 83 ? -5.132 -0.092 11.800 1.00 95.19 83 SER A C 1
ATOM 637 O O . SER A 1 83 ? -4.404 0.611 12.510 1.00 95.19 83 SER A O 1
ATOM 639 N N . ALA A 1 84 ? -6.454 -0.089 11.905 1.00 94.00 84 ALA A N 1
ATOM 640 C CA . ALA A 1 84 ? -7.185 0.655 12.907 1.00 94.00 84 ALA A CA 1
ATOM 641 C C . ALA A 1 84 ? -6.989 0.031 14.296 1.00 94.00 84 ALA A C 1
ATOM 643 O O . ALA A 1 84 ? -6.825 -1.179 14.474 1.00 94.00 84 ALA A O 1
ATOM 644 N N . SER A 1 85 ? -7.022 0.885 15.308 1.00 92.00 85 SER A N 1
ATOM 645 C CA . SER A 1 85 ? -6.980 0.536 16.721 1.00 92.00 85 SER A CA 1
ATOM 646 C C . SER A 1 85 ? -7.951 1.425 17.498 1.00 92.00 85 SER A C 1
ATOM 648 O O . SER A 1 85 ? -8.515 2.371 16.947 1.00 92.00 85 SER A O 1
ATOM 650 N N . GLN A 1 86 ? -8.131 1.152 18.792 1.00 93.06 86 GLN A N 1
ATOM 651 C CA . GLN A 1 86 ? -8.969 1.993 19.657 1.00 93.06 86 GLN A CA 1
ATOM 652 C C . GLN A 1 86 ? -8.442 3.434 19.779 1.00 93.06 86 GLN A C 1
ATOM 654 O O . GLN A 1 86 ? -9.215 4.344 20.058 1.00 93.06 86 GLN A O 1
ATOM 659 N N . GLU A 1 87 ? -7.147 3.643 19.536 1.00 92.62 87 GLU A N 1
ATOM 660 C CA . GLU A 1 87 ? -6.470 4.941 19.627 1.00 92.62 87 GLU A CA 1
ATOM 661 C C . GLU A 1 87 ? -6.322 5.627 18.254 1.00 92.62 87 GLU A C 1
ATOM 663 O O . GLU A 1 87 ? -5.726 6.696 18.152 1.00 92.62 87 GLU A O 1
ATOM 668 N N . GLY A 1 88 ? -6.882 5.034 17.190 1.00 91.00 88 GLY A N 1
ATOM 669 C CA . GLY A 1 88 ? -6.764 5.510 15.810 1.00 91.00 88 GLY A CA 1
ATOM 670 C C . GLY A 1 88 ? -5.943 4.574 14.922 1.00 91.00 88 GLY A C 1
ATOM 671 O O . GLY A 1 88 ? -5.812 3.382 15.204 1.00 91.00 88 GLY A O 1
ATOM 672 N N . TRP A 1 89 ? -5.414 5.098 13.819 1.00 91.94 89 TRP A N 1
ATOM 673 C CA . TRP A 1 89 ? -4.591 4.330 12.883 1.00 91.94 89 TRP A CA 1
ATOM 674 C C . TRP A 1 89 ? -3.182 4.121 13.435 1.00 91.94 89 TRP A C 1
ATOM 676 O O . TRP A 1 89 ? -2.544 5.071 13.883 1.00 91.94 89 TRP A O 1
ATOM 686 N N . LYS A 1 90 ? -2.696 2.879 13.382 1.00 93.19 90 LYS A N 1
ATOM 687 C CA . LYS A 1 90 ? -1.293 2.557 13.666 1.00 93.19 90 LYS A CA 1
ATOM 688 C C . LYS A 1 90 ? -0.397 3.005 12.512 1.00 93.19 90 LYS A C 1
ATOM 690 O O . LYS A 1 90 ? -0.877 3.182 11.392 1.00 93.19 90 LYS A O 1
ATOM 695 N N . ASP A 1 91 ? 0.902 3.119 12.779 1.00 90.00 91 ASP A N 1
ATOM 696 C CA . ASP A 1 91 ? 1.899 3.328 11.727 1.00 90.00 91 ASP A CA 1
ATOM 697 C C . ASP A 1 91 ? 1.786 2.247 10.638 1.00 90.00 91 ASP A C 1
ATOM 699 O O . ASP A 1 91 ? 1.527 1.079 10.956 1.00 90.00 91 ASP A O 1
ATOM 703 N N . PRO A 1 92 ? 1.962 2.614 9.355 1.00 94.44 92 PRO A N 1
ATOM 704 C CA . PRO A 1 92 ? 1.755 1.685 8.263 1.00 94.44 92 PRO A CA 1
ATOM 705 C C . PRO A 1 92 ? 2.856 0.632 8.223 1.00 94.44 92 PRO A C 1
ATOM 707 O O . PRO A 1 92 ? 4.048 0.939 8.305 1.00 94.44 92 PRO A O 1
ATOM 710 N N . GLN A 1 93 ? 2.460 -0.608 7.970 1.00 95.00 93 GLN A N 1
ATOM 711 C CA . GLN A 1 93 ? 3.380 -1.601 7.448 1.00 95.00 93 GLN A CA 1
ATOM 712 C C . GLN A 1 93 ? 3.647 -1.300 5.970 1.00 95.00 93 GLN A C 1
ATOM 714 O O . GLN A 1 93 ? 2.716 -1.102 5.187 1.00 95.00 93 GLN A O 1
ATOM 719 N N . LEU A 1 94 ? 4.920 -1.290 5.579 1.00 91.75 94 LEU A N 1
ATOM 720 C CA . LEU A 1 94 ? 5.310 -1.183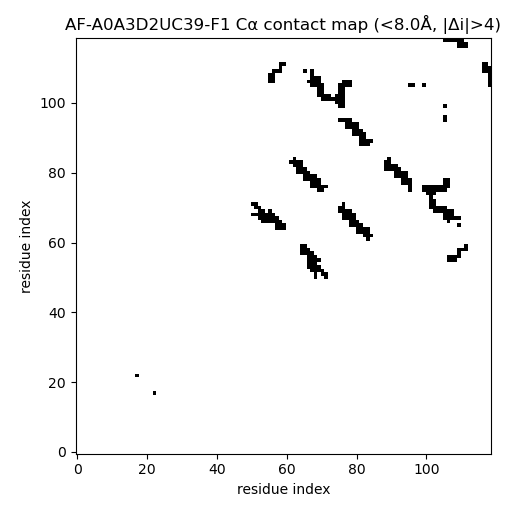 4.177 1.00 91.75 94 LEU A CA 1
ATOM 721 C C . LEU A 1 94 ? 5.351 -2.572 3.546 1.00 91.75 94 LEU A C 1
ATOM 723 O O . LEU A 1 94 ? 5.975 -3.492 4.077 1.00 91.75 94 LEU A O 1
ATOM 727 N N . LEU A 1 95 ? 4.691 -2.702 2.405 1.00 92.25 95 LEU A N 1
ATOM 728 C CA . LEU A 1 95 ? 4.696 -3.885 1.564 1.00 92.25 95 LEU A CA 1
ATOM 729 C C . LEU A 1 95 ? 5.456 -3.555 0.280 1.00 92.25 95 LEU A C 1
ATOM 731 O O . LEU A 1 95 ? 5.190 -2.540 -0.370 1.00 92.25 95 LEU A O 1
ATOM 735 N N . THR A 1 96 ? 6.391 -4.427 -0.074 1.00 89.50 96 THR A N 1
ATOM 736 C CA . THR A 1 96 ? 7.189 -4.369 -1.301 1.00 89.50 96 THR A CA 1
ATOM 737 C C . THR A 1 96 ? 7.190 -5.748 -1.952 1.00 89.50 96 THR A C 1
ATOM 739 O O . THR A 1 96 ? 7.118 -6.763 -1.251 1.00 89.50 96 THR A O 1
ATOM 742 N N . ALA A 1 97 ? 7.271 -5.812 -3.283 1.00 87.94 97 ALA A N 1
ATOM 743 C CA . ALA A 1 97 ? 7.450 -7.096 -3.954 1.00 87.94 97 ALA A CA 1
ATOM 744 C C . ALA A 1 97 ? 8.923 -7.555 -3.842 1.00 87.94 97 ALA A C 1
ATOM 746 O O . ALA A 1 97 ? 9.829 -6.726 -3.993 1.00 87.94 97 ALA A O 1
ATOM 747 N N . PRO A 1 98 ? 9.202 -8.846 -3.576 1.00 86.81 98 PRO A N 1
ATOM 748 C CA . PRO A 1 98 ? 10.573 -9.361 -3.464 1.00 86.81 98 PRO A CA 1
ATOM 749 C C . PRO A 1 98 ? 11.423 -9.165 -4.728 1.00 86.81 98 PRO A C 1
ATOM 751 O O . PRO A 1 98 ? 12.639 -9.024 -4.639 1.00 86.81 98 PRO A O 1
ATOM 754 N N . ASP A 1 99 ? 10.780 -9.157 -5.891 1.00 86.44 99 ASP A N 1
ATOM 755 C CA . ASP A 1 99 ? 11.346 -8.955 -7.225 1.00 86.44 99 ASP A CA 1
ATOM 756 C C . ASP A 1 99 ? 11.051 -7.553 -7.785 1.00 86.44 99 ASP A C 1
ATOM 758 O O . ASP A 1 99 ? 11.204 -7.311 -8.985 1.00 86.44 99 ASP A O 1
ATOM 762 N N . SER A 1 100 ? 10.649 -6.621 -6.913 1.00 84.56 100 SER A N 1
ATOM 763 C CA . SER A 1 100 ? 10.317 -5.258 -7.310 1.00 84.56 100 SER A CA 1
ATOM 764 C C . SER A 1 100 ? 11.504 -4.524 -7.928 1.00 84.56 100 SER A C 1
ATOM 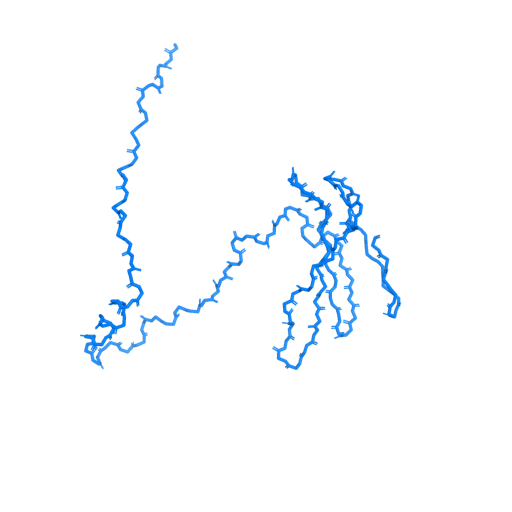766 O O . SER A 1 100 ? 12.666 -4.674 -7.537 1.00 84.56 100 SER A O 1
ATOM 768 N N . SER A 1 101 ? 11.197 -3.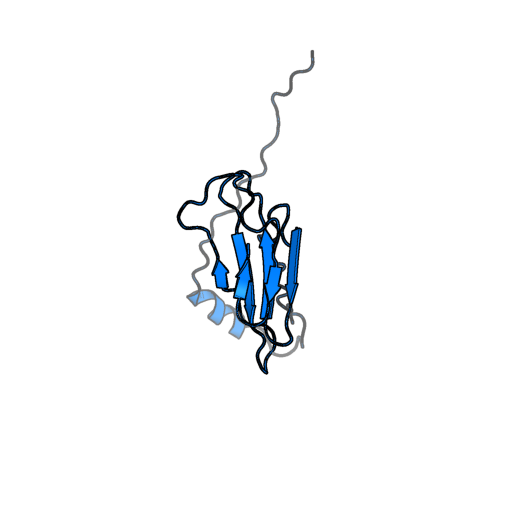686 -8.911 1.00 85.38 101 SER A N 1
ATOM 769 C CA . SER A 1 101 ? 12.181 -2.864 -9.600 1.00 85.38 101 SER A CA 1
ATOM 770 C C . SER A 1 101 ? 11.643 -1.462 -9.823 1.00 85.38 101 SER A C 1
ATOM 772 O O . SER A 1 101 ? 10.457 -1.179 -9.686 1.00 85.38 101 SER A O 1
ATOM 774 N N . ARG A 1 102 ? 12.538 -0.536 -10.153 1.00 84.12 102 ARG A N 1
ATOM 775 C CA . ARG A 1 102 ? 12.142 0.837 -10.448 1.00 84.12 102 ARG A CA 1
ATOM 776 C C . ARG A 1 102 ? 11.098 0.857 -11.571 1.00 84.12 102 ARG A C 1
ATOM 778 O O . ARG A 1 102 ? 11.364 0.337 -12.649 1.00 84.12 102 ARG A O 1
ATOM 785 N N . MET A 1 103 ? 9.983 1.553 -11.331 1.00 78.88 103 MET A N 1
ATOM 786 C CA . MET A 1 103 ? 8.863 1.690 -12.277 1.00 78.88 103 MET A CA 1
ATOM 787 C C . MET A 1 103 ? 8.156 0.366 -12.626 1.00 78.88 103 MET A C 1
ATOM 789 O O . MET A 1 103 ? 7.582 0.249 -13.706 1.00 78.88 103 MET A O 1
ATOM 793 N N . ASP A 1 104 ? 8.176 -0.616 -11.725 1.00 85.88 104 ASP A N 1
ATOM 794 C CA . ASP A 1 104 ? 7.407 -1.863 -11.855 1.00 85.88 104 ASP A CA 1
ATOM 795 C C . ASP A 1 104 ? 5.892 -1.697 -11.653 1.00 85.88 104 ASP A C 1
ATOM 797 O O . ASP A 1 104 ? 5.135 -2.636 -11.885 1.00 85.88 104 ASP A O 1
ATOM 801 N N . ASP A 1 105 ? 5.455 -0.504 -11.244 1.00 89.69 105 ASP A N 1
ATOM 802 C CA . ASP A 1 105 ? 4.068 -0.166 -10.940 1.00 89.69 105 ASP A CA 1
ATOM 803 C C . ASP A 1 105 ? 3.458 -0.970 -9.766 1.00 89.69 105 ASP A C 1
ATOM 805 O O . ASP A 1 105 ? 2.231 -1.030 -9.631 1.00 89.69 105 ASP A O 1
ATOM 809 N N . PHE A 1 106 ? 4.270 -1.543 -8.868 1.00 91.69 106 PHE A N 1
ATOM 810 C CA . PHE A 1 106 ? 3.752 -2.280 -7.709 1.00 91.69 106 PHE A CA 1
ATOM 811 C C . PHE A 1 106 ? 2.910 -1.378 -6.790 1.00 91.69 106 PHE A C 1
ATOM 813 O O . PHE A 1 106 ? 3.401 -0.391 -6.249 1.00 91.69 106 PHE A O 1
ATOM 820 N N . GLY A 1 107 ? 1.632 -1.705 -6.576 1.00 92.56 107 GLY A N 1
ATOM 821 C CA . GLY A 1 107 ? 0.704 -0.830 -5.844 1.00 92.56 107 GLY A CA 1
ATOM 822 C C . GLY A 1 107 ? -0.116 0.105 -6.733 1.00 92.56 107 GLY A C 1
ATOM 823 O O . GLY A 1 107 ? -0.765 1.022 -6.229 1.00 92.56 107 GLY A O 1
ATOM 824 N N . ARG A 1 108 ? -0.107 -0.090 -8.059 1.00 93.94 108 ARG A N 1
ATOM 825 C CA . ARG A 1 108 ? -0.906 0.711 -9.003 1.00 93.94 108 ARG A CA 1
ATOM 826 C C . ARG A 1 108 ? -2.385 0.355 -8.979 1.00 93.94 108 ARG A C 1
ATOM 828 O O . ARG A 1 108 ? -3.212 1.223 -9.258 1.00 93.94 108 ARG A O 1
ATOM 835 N N . ALA A 1 109 ? -2.701 -0.894 -8.669 1.00 94.81 109 ALA A N 1
ATOM 836 C CA . ALA A 1 109 ? -4.046 -1.384 -8.438 1.00 94.81 109 ALA A CA 1
ATOM 837 C C . ALA A 1 109 ? -4.039 -2.186 -7.139 1.00 94.81 109 ALA A C 1
ATOM 839 O O . ALA A 1 109 ? -3.037 -2.792 -6.787 1.00 94.81 109 ALA A O 1
ATOM 840 N N . ILE A 1 110 ? -5.141 -2.133 -6.400 1.00 95.56 110 ILE A N 1
ATOM 841 C CA . ILE A 1 110 ? -5.311 -2.906 -5.174 1.00 95.56 110 ILE A CA 1
ATOM 842 C C . ILE A 1 110 ? -6.744 -3.422 -5.187 1.00 95.56 110 ILE A C 1
ATOM 844 O O . ILE A 1 110 ? -7.679 -2.646 -5.394 1.00 95.56 110 ILE A O 1
ATOM 848 N N . ALA A 1 111 ? -6.911 -4.720 -4.971 1.00 95.06 111 ALA A N 1
ATOM 849 C CA . ALA A 1 111 ? -8.203 -5.353 -4.756 1.00 95.06 111 ALA A CA 1
ATOM 850 C C . ALA A 1 111 ? -8.169 -6.126 -3.440 1.00 95.06 111 ALA A C 1
ATOM 852 O O . ALA A 1 111 ? -7.159 -6.740 -3.095 1.00 95.06 111 ALA A O 1
ATOM 853 N N . LEU A 1 112 ? -9.279 -6.092 -2.709 1.00 93.06 112 LEU A N 1
ATOM 854 C CA . LEU A 1 112 ? -9.396 -6.719 -1.403 1.00 93.06 112 LEU A CA 1
ATOM 855 C C . LEU A 1 112 ? -10.687 -7.530 -1.335 1.00 93.06 112 LEU A C 1
ATOM 857 O O . LEU A 1 112 ? -11.758 -7.017 -1.656 1.00 93.06 112 LEU A O 1
ATOM 861 N N . ASP A 1 113 ? -10.562 -8.779 -0.902 1.00 91.56 113 ASP A N 1
ATOM 862 C CA . ASP A 1 113 ? -11.666 -9.697 -0.653 1.00 91.56 113 ASP A CA 1
ATOM 863 C C . ASP A 1 113 ? -11.428 -10.449 0.662 1.00 91.56 113 ASP A C 1
ATOM 865 O O . ASP A 1 113 ? -10.570 -11.332 0.764 1.00 91.56 113 ASP A O 1
ATOM 869 N N . GLY A 1 114 ? -12.156 -10.052 1.708 1.00 86.94 114 GLY A N 1
ATOM 870 C CA . GLY A 1 114 ? -11.967 -10.566 3.063 1.00 86.94 114 GLY A CA 1
ATOM 871 C C . GLY A 1 114 ? -10.519 -10.406 3.539 1.00 86.94 114 GLY A C 1
ATOM 872 O O . GLY A 1 114 ? -10.030 -9.293 3.710 1.00 86.94 114 GLY A O 1
ATOM 873 N N . ASN A 1 115 ? -9.838 -11.533 3.755 1.00 87.50 115 ASN A N 1
ATOM 874 C CA . ASN A 1 115 ? -8.431 -11.588 4.171 1.00 87.50 115 ASN A CA 1
ATOM 875 C C . ASN A 1 115 ? -7.444 -11.712 2.998 1.00 87.50 115 ASN A C 1
ATOM 877 O O . ASN A 1 115 ? -6.245 -11.869 3.224 1.00 87.50 115 ASN A O 1
ATOM 881 N N . THR A 1 116 ? -7.936 -11.687 1.760 1.00 91.12 116 THR A N 1
ATOM 882 C CA . THR A 1 116 ? -7.129 -11.834 0.548 1.00 91.12 116 THR A CA 1
ATOM 883 C C . THR A 1 116 ? -6.980 -10.486 -0.131 1.00 91.12 116 THR A C 1
ATOM 885 O O . THR A 1 116 ? -7.967 -9.814 -0.415 1.00 91.12 116 THR A O 1
ATOM 888 N N . MET A 1 117 ? -5.743 -10.105 -0.431 1.00 92.75 117 MET A N 1
ATOM 889 C CA . MET A 1 117 ? -5.419 -8.873 -1.140 1.00 92.75 117 MET A CA 1
ATOM 890 C C . MET A 1 117 ? -4.605 -9.193 -2.389 1.00 92.75 117 MET A C 1
ATOM 892 O O . MET A 1 117 ? -3.696 -10.021 -2.343 1.00 92.75 117 MET A O 1
ATOM 896 N N . VAL A 1 118 ? -4.919 -8.506 -3.483 1.00 94.50 118 VAL A N 1
ATOM 897 C CA . VAL A 1 118 ? -4.155 -8.529 -4.733 1.00 94.50 118 VAL A CA 1
ATOM 898 C C . VAL A 1 118 ? -3.636 -7.121 -4.997 1.00 94.50 118 VAL A C 1
ATOM 900 O O . VAL A 1 118 ? -4.384 -6.151 -4.848 1.00 94.50 118 VAL A O 1
ATOM 903 N N . ILE A 1 119 ? -2.358 -7.034 -5.362 1.00 92.62 119 ILE A N 1
ATOM 904 C CA . ILE A 1 119 ? -1.618 -5.807 -5.672 1.00 92.62 119 ILE A CA 1
ATOM 905 C C . ILE A 1 119 ? -1.006 -5.957 -7.064 1.00 92.62 119 ILE A C 1
ATOM 907 O O . ILE A 1 119 ? -0.495 -7.067 -7.333 1.00 92.62 119 ILE A O 1
#

Foldseek 3Di:
DDDPPDDDDPDDDDPDPPDPVVVVVVVVPDDPPDPDDDPPVPPVVVPPPDQDQWQLEWDDDPFWIKTWAQADQVWGIWIWIWTADPVGIDGTDIDDDPPTTHNPRVRNYWDDDPPDIDD

pLDDT: mean 71.03, std 22.57, range [36.84, 96.81]

Nearest PDB structures (foldseek):
  5e6r-assembly1_A  TM=5.976E-01  e=3.170E-01  Homo sapiens
  5e6u-assembly1_A  TM=5.290E-01  e=5.856E-01  Homo sapiens
  7plo-assembly1_I  TM=6.966E-01  e=3.692E+00  Homo sapiens
  5ezo-assembly1_A  TM=4.903E-01  e=2.235E+00  Plasmodium falciparum 3D7
  8cht-assembly2_B  TM=4.729E-01  e=4.616E+00  Homo sapiens

Sequence (119 aa):
MKDFSTLCLPPALPKRTLEMKNLFSELKSYPRALGISAIALIFATPLTAQEPNFGRAVAMTPTDLIIGQPVNWYGPGTVYAYSASQEGWKDPQLLTAPDSSRMDDFGRAIALDGNTMVI

Secondary structure (DSSP, 8-state):
--------PPPPPP-----HHHHHHHHTTS-S-S------------TT---TTTTSEEEE-SSEEEEEE--BTTB--EEEEEEEETTEEPPPEEE--TT--TT--TTSS-EEETTEEE-

Mean predicted aligned error: 16.55 Å